Protein AF-A0A969HCV1-F1 (afdb_monomer_lite)

Sequence (116 aa):
MMDELNQHYLGQLQQQFGDAVEISEDFQREWICIPHIFHTPFYCYAYSFGQLLALSLYQQYKEQGRSFAPKLLKILSYGGAASPHHILSEAGINIADPDFWRSGFKVIEGMIDELS

Structure (mmCIF, N/CA/C/O backbone):
data_AF-A0A969HCV1-F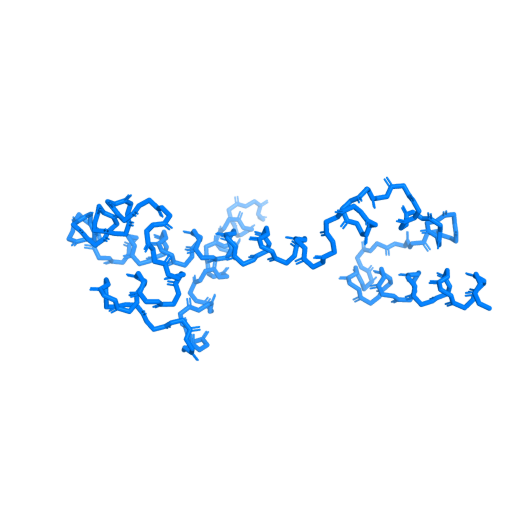1
#
_entry.id   AF-A0A969HCV1-F1
#
loop_
_atom_site.group_PDB
_atom_site.id
_atom_site.type_symbol
_atom_site.label_atom_id
_atom_site.label_alt_id
_atom_site.label_comp_id
_atom_site.label_asym_id
_atom_site.label_entity_id
_atom_site.label_seq_id
_atom_site.pdbx_PDB_ins_code
_atom_site.Cartn_x
_atom_site.Cartn_y
_atom_site.Cartn_z
_atom_site.occupancy
_atom_site.B_iso_or_equiv
_atom_site.auth_seq_id
_atom_site.auth_comp_id
_atom_site.auth_asym_id
_atom_site.auth_atom_id
_atom_site.pdbx_PDB_model_num
ATOM 1 N N . MET A 1 1 ? 17.188 -13.979 -22.558 1.00 79.12 1 MET A N 1
ATOM 2 C CA . MET A 1 1 ? 16.982 -13.978 -21.093 1.00 79.12 1 MET A CA 1
ATOM 3 C C . MET A 1 1 ? 17.172 -12.590 -20.488 1.00 79.12 1 MET A C 1
ATOM 5 O O . MET A 1 1 ? 16.183 -12.041 -20.043 1.00 79.12 1 MET A O 1
ATOM 9 N N . MET A 1 2 ? 18.372 -11.986 -20.473 1.00 89.44 2 MET A N 1
ATOM 10 C CA . MET A 1 2 ? 18.542 -10.646 -19.867 1.00 89.44 2 MET A CA 1
ATOM 11 C C . MET A 1 2 ? 17.818 -9.539 -20.650 1.00 89.44 2 MET A C 1
ATOM 13 O O . MET A 1 2 ? 17.116 -8.739 -20.045 1.00 89.44 2 MET A O 1
ATOM 17 N N . ASP A 1 3 ? 17.911 -9.543 -21.981 1.00 93.56 3 ASP A N 1
ATOM 18 C CA . ASP A 1 3 ? 17.215 -8.552 -22.821 1.00 93.56 3 ASP A CA 1
ATOM 19 C C . ASP A 1 3 ? 15.688 -8.673 -22.726 1.00 93.56 3 ASP A C 1
ATOM 21 O O . ASP A 1 3 ? 14.980 -7.677 -22.670 1.00 93.56 3 ASP A O 1
ATOM 25 N N . GLU A 1 4 ? 15.188 -9.903 -22.615 1.00 96.75 4 GLU A N 1
ATOM 26 C CA . GLU A 1 4 ? 13.765 -10.199 -22.428 1.00 96.75 4 GLU A CA 1
ATOM 27 C C . GLU A 1 4 ? 13.250 -9.668 -21.080 1.00 96.75 4 GLU A C 1
ATOM 29 O O . GLU A 1 4 ? 12.220 -9.004 -21.030 1.00 96.75 4 GLU A O 1
ATOM 34 N N . LEU A 1 5 ? 13.998 -9.880 -19.989 1.00 95.69 5 LEU A N 1
ATOM 35 C CA . LEU A 1 5 ? 13.669 -9.320 -18.672 1.00 95.69 5 LEU A CA 1
ATOM 36 C C . LEU A 1 5 ? 13.690 -7.786 -18.674 1.00 95.69 5 LEU A C 1
ATOM 38 O O . LEU A 1 5 ? 12.788 -7.167 -18.111 1.00 95.69 5 LEU A O 1
ATOM 42 N N . ASN A 1 6 ? 14.680 -7.179 -19.334 1.00 97.38 6 ASN A N 1
ATOM 43 C CA . ASN A 1 6 ? 14.763 -5.726 -19.477 1.00 97.38 6 ASN A CA 1
ATOM 44 C C . ASN A 1 6 ? 13.546 -5.169 -20.226 1.00 97.38 6 ASN A C 1
ATOM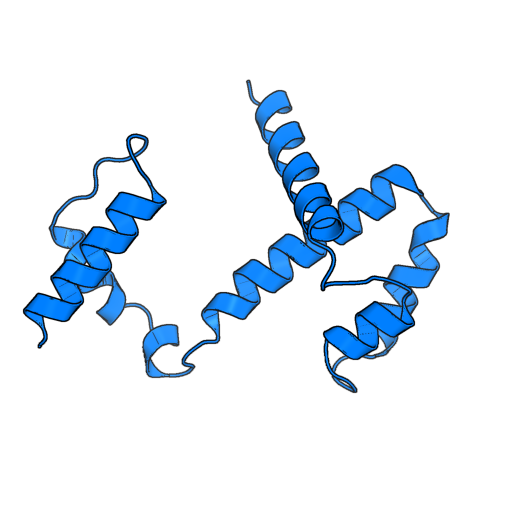 46 O O . ASN A 1 6 ? 12.935 -4.196 -19.783 1.00 97.38 6 ASN A O 1
ATOM 50 N N . GLN A 1 7 ? 13.160 -5.816 -21.328 1.00 97.25 7 GLN A N 1
ATOM 51 C CA . GLN A 1 7 ? 12.000 -5.420 -22.119 1.00 97.25 7 GLN A CA 1
ATOM 52 C C . GLN A 1 7 ? 10.696 -5.572 -21.327 1.00 97.25 7 GLN A C 1
ATOM 54 O O . GLN A 1 7 ? 9.850 -4.679 -21.362 1.00 97.25 7 GLN A O 1
ATOM 59 N N . HIS A 1 8 ? 10.536 -6.666 -20.576 1.00 97.56 8 HIS A N 1
ATOM 60 C CA . HIS A 1 8 ? 9.373 -6.851 -19.710 1.00 97.56 8 HIS A CA 1
ATOM 61 C C . HIS A 1 8 ? 9.288 -5.776 -18.629 1.00 97.56 8 HIS A C 1
ATOM 63 O O . HIS A 1 8 ? 8.216 -5.210 -18.430 1.00 97.56 8 HIS A O 1
ATOM 69 N N . TYR A 1 9 ? 10.398 -5.471 -17.956 1.00 97.31 9 TYR A N 1
ATOM 70 C CA . TYR A 1 9 ? 10.420 -4.451 -16.914 1.00 97.31 9 TYR A CA 1
ATOM 71 C C . TYR A 1 9 ? 10.094 -3.059 -17.470 1.00 97.31 9 TYR A C 1
ATOM 73 O O . TYR A 1 9 ? 9.221 -2.378 -16.935 1.00 97.31 9 TYR A O 1
ATOM 81 N N . LEU A 1 10 ? 10.718 -2.670 -18.589 1.00 97.94 10 LEU A N 1
ATOM 82 C CA . LEU A 1 10 ? 10.424 -1.399 -19.256 1.00 97.94 10 LEU A CA 1
ATOM 83 C C . LEU A 1 10 ? 8.947 -1.304 -19.666 1.00 97.94 10 LEU A C 1
ATOM 85 O O . LEU A 1 10 ? 8.306 -0.285 -19.415 1.00 97.94 10 LEU A O 1
ATOM 89 N N . GLY A 1 11 ? 8.386 -2.379 -20.228 1.00 97.94 11 GLY A N 1
ATOM 90 C CA . GLY A 1 11 ? 6.970 -2.433 -20.592 1.00 97.94 11 GLY A CA 1
ATOM 91 C C . GLY A 1 11 ? 6.033 -2.291 -19.387 1.00 97.94 11 GLY A C 1
ATOM 92 O O . GLY A 1 11 ? 5.003 -1.629 -19.490 1.00 97.94 11 GLY A O 1
ATOM 93 N N . GLN A 1 12 ? 6.392 -2.856 -18.228 1.00 97.31 12 GLN A N 1
ATOM 94 C CA . GLN A 1 12 ? 5.626 -2.671 -16.990 1.00 97.31 12 GLN A CA 1
ATOM 95 C C . GLN A 1 12 ? 5.688 -1.227 -16.479 1.00 97.31 12 GLN A C 1
ATOM 97 O O . GLN A 1 12 ? 4.656 -0.696 -16.075 1.00 97.31 12 GLN A O 1
ATOM 102 N N . LEU A 1 13 ? 6.850 -0.566 -16.544 1.00 97.50 13 LEU A N 1
ATOM 103 C CA . LEU A 1 13 ? 6.963 0.853 -16.185 1.00 97.50 13 LEU A CA 1
ATOM 104 C C . LEU A 1 13 ? 6.097 1.733 -17.093 1.00 97.50 13 LEU A C 1
ATOM 106 O O . LEU A 1 13 ? 5.329 2.557 -16.602 1.00 97.50 13 LEU A O 1
ATOM 110 N N . GLN A 1 14 ? 6.170 1.527 -18.409 1.00 97.81 14 GLN A N 1
ATOM 111 C CA . GLN A 1 14 ? 5.350 2.262 -19.376 1.00 97.81 14 GLN A CA 1
ATOM 112 C C . GLN A 1 14 ? 3.852 2.054 -19.118 1.00 97.81 14 GLN A C 1
ATOM 114 O O . GLN A 1 14 ? 3.082 3.009 -19.135 1.00 97.81 14 GLN A O 1
ATOM 119 N N . GLN A 1 15 ? 3.436 0.824 -18.804 1.00 97.75 15 GLN A N 1
ATOM 120 C CA . GLN A 1 15 ? 2.052 0.536 -18.431 1.00 97.75 15 GLN A CA 1
ATOM 121 C C . GLN A 1 15 ? 1.642 1.230 -17.121 1.00 97.75 15 GLN A C 1
ATOM 123 O O . GLN A 1 15 ? 0.520 1.721 -17.019 1.00 97.75 15 GLN A O 1
ATOM 128 N N . GLN A 1 16 ? 2.523 1.253 -16.117 1.00 96.38 16 GLN A N 1
ATOM 129 C CA . GLN A 1 16 ? 2.248 1.846 -14.808 1.00 96.38 16 GLN A CA 1
ATOM 130 C C . GLN A 1 16 ? 2.072 3.366 -14.884 1.00 96.38 16 GLN A C 1
ATOM 132 O O . GLN A 1 16 ? 1.166 3.903 -14.249 1.00 96.38 16 GLN A O 1
ATOM 137 N N . PHE A 1 17 ? 2.949 4.056 -15.617 1.00 96.88 17 PHE A N 1
ATOM 138 C CA . PHE A 1 17 ? 2.929 5.517 -15.710 1.00 96.88 17 PHE A CA 1
ATOM 139 C C . PHE A 1 17 ? 2.013 6.046 -16.821 1.00 96.88 17 PHE A C 1
ATOM 141 O O . PHE A 1 17 ? 1.573 7.195 -16.744 1.00 96.88 17 PHE A O 1
ATOM 148 N N . GLY A 1 18 ? 1.683 5.220 -17.818 1.00 96.00 18 GLY A N 1
ATOM 149 C CA . GLY A 1 18 ? 0.841 5.613 -18.946 1.00 96.00 18 GLY A CA 1
ATOM 150 C C . GLY A 1 18 ? 1.382 6.858 -19.652 1.00 96.00 18 GLY A C 1
ATOM 151 O O . GLY A 1 18 ? 2.589 7.043 -19.772 1.00 96.00 18 GLY A O 1
ATOM 152 N N . ASP A 1 19 ? 0.481 7.748 -20.067 1.00 96.62 19 ASP A N 1
ATOM 153 C CA . ASP A 1 19 ? 0.843 8.973 -20.793 1.00 96.62 19 ASP A CA 1
ATOM 154 C C . ASP A 1 19 ? 1.341 10.108 -19.878 1.00 96.62 19 ASP A C 1
ATOM 156 O O . ASP A 1 19 ? 1.699 11.184 -20.356 1.00 96.62 19 ASP A O 1
ATOM 160 N N . ALA A 1 20 ? 1.348 9.904 -18.554 1.00 96.75 20 ALA A N 1
ATOM 161 C CA . ALA A 1 20 ? 1.742 10.943 -17.604 1.00 96.75 20 ALA A CA 1
ATOM 162 C C . ALA A 1 20 ? 3.262 11.172 -17.569 1.00 96.75 20 ALA A C 1
ATOM 164 O O . ALA A 1 20 ? 3.705 12.258 -17.193 1.00 96.75 20 ALA A O 1
ATOM 165 N N . VAL A 1 21 ? 4.062 10.160 -17.932 1.00 96.69 21 VAL A N 1
ATOM 166 C CA . VAL A 1 21 ? 5.531 10.214 -17.897 1.00 96.69 21 VAL A CA 1
ATOM 167 C C . VAL A 1 21 ? 6.120 9.453 -19.085 1.00 96.69 21 VAL A C 1
ATOM 169 O O . VAL A 1 21 ? 5.831 8.276 -19.280 1.00 96.69 21 VAL A O 1
ATOM 172 N N . GLU A 1 22 ? 7.014 10.097 -19.838 1.00 96.56 22 GLU A N 1
ATOM 173 C CA . GLU A 1 22 ? 7.826 9.427 -20.858 1.00 96.56 22 GLU A CA 1
ATOM 174 C C . GLU A 1 22 ? 8.976 8.649 -20.193 1.00 96.56 22 GLU A C 1
ATOM 176 O O . GLU A 1 22 ? 9.828 9.228 -19.515 1.00 96.56 22 GLU A O 1
ATOM 181 N N . ILE A 1 23 ? 9.001 7.324 -20.371 1.00 97.31 23 ILE A N 1
ATOM 182 C CA . ILE A 1 23 ? 10.006 6.441 -19.760 1.00 97.31 23 ILE A CA 1
ATOM 183 C C . ILE A 1 23 ? 11.146 6.173 -20.751 1.00 97.31 23 ILE A C 1
ATOM 185 O O . ILE A 1 23 ? 10.945 5.492 -21.758 1.00 97.31 23 ILE A O 1
ATOM 189 N N . SER A 1 24 ? 12.349 6.672 -20.440 1.00 96.44 24 SER A N 1
ATOM 190 C CA . SER A 1 24 ? 13.574 6.406 -21.217 1.00 96.44 24 SER A CA 1
ATOM 191 C C . SER A 1 24 ? 13.962 4.921 -21.187 1.00 96.44 24 SER A C 1
ATOM 193 O O . SER A 1 24 ? 13.813 4.243 -20.168 1.00 96.44 24 SER A O 1
ATOM 195 N N . GLU A 1 25 ? 14.560 4.430 -22.276 1.00 95.38 25 GLU A N 1
ATOM 196 C CA . GLU A 1 25 ? 15.126 3.077 -22.367 1.00 95.38 25 GLU A CA 1
ATOM 197 C C . GLU A 1 25 ? 16.226 2.803 -21.328 1.00 95.38 25 GLU A C 1
ATOM 199 O O . GLU A 1 25 ? 16.500 1.643 -21.010 1.00 95.38 25 GLU A O 1
ATOM 204 N N . ASP A 1 26 ? 16.831 3.844 -20.750 1.00 94.62 26 ASP A N 1
ATOM 205 C CA . ASP A 1 26 ? 17.828 3.709 -19.683 1.00 94.62 26 ASP A CA 1
ATOM 206 C C . ASP A 1 26 ? 17.263 2.993 -18.439 1.00 94.62 26 ASP A C 1
ATOM 208 O O . ASP A 1 26 ? 17.998 2.314 -17.717 1.00 94.62 26 ASP A O 1
ATOM 212 N N . PHE A 1 27 ? 15.944 3.065 -18.215 1.00 96.56 27 PHE A N 1
ATOM 213 C CA . PHE A 1 27 ? 15.270 2.431 -17.076 1.00 96.56 27 PHE A CA 1
ATOM 214 C C . PHE A 1 27 ? 15.052 0.924 -17.240 1.00 96.56 27 PHE A C 1
ATOM 216 O O . PHE A 1 27 ? 14.718 0.242 -16.272 1.00 96.56 27 PHE A O 1
ATOM 223 N N . GLN A 1 28 ? 15.310 0.353 -18.421 1.00 96.94 28 GLN A N 1
ATOM 224 C CA . GLN A 1 28 ? 15.098 -1.078 -18.673 1.00 96.94 28 GLN A CA 1
ATOM 225 C C . GLN A 1 28 ? 15.928 -1.998 -17.753 1.00 96.94 28 GLN A C 1
ATOM 227 O O . GLN A 1 28 ? 15.630 -3.181 -17.626 1.00 96.94 28 GLN A O 1
ATOM 232 N N . ARG A 1 29 ? 16.977 -1.467 -17.104 1.00 96.69 29 ARG A N 1
ATOM 233 C CA . ARG A 1 29 ? 17.866 -2.197 -16.180 1.00 96.69 29 ARG A CA 1
ATOM 234 C C . ARG A 1 29 ? 17.6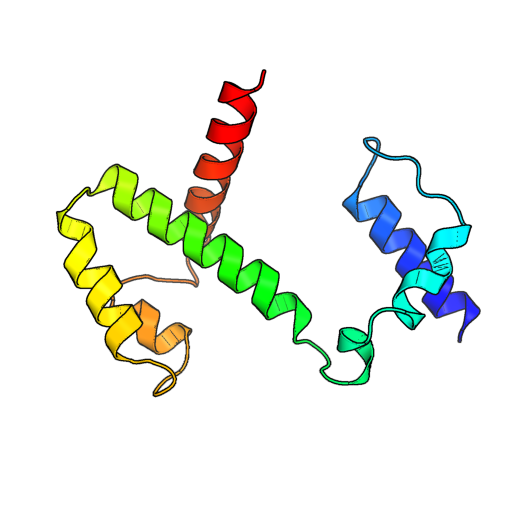95 -1.805 -14.714 1.00 96.69 29 ARG A C 1
ATOM 236 O O . ARG A 1 29 ? 18.419 -2.327 -13.871 1.00 96.69 29 ARG A O 1
ATOM 243 N N . GLU A 1 30 ? 16.763 -0.909 -14.394 1.00 96.06 30 GLU A N 1
ATOM 244 C CA . GLU A 1 30 ? 16.562 -0.416 -13.025 1.00 96.06 30 GLU A CA 1
ATOM 245 C C . GLU A 1 30 ? 16.287 -1.562 -12.041 1.00 96.06 30 GLU A C 1
ATOM 247 O O . GLU A 1 30 ? 16.815 -1.550 -10.931 1.00 96.06 30 GLU A O 1
ATOM 252 N N . TRP A 1 31 ? 15.559 -2.599 -12.469 1.00 95.12 31 TRP A N 1
ATOM 253 C CA . TRP A 1 31 ? 15.259 -3.784 -11.658 1.00 95.12 31 TRP A CA 1
ATOM 254 C C . TRP A 1 31 ? 16.499 -4.465 -11.060 1.00 95.12 31 TRP A C 1
ATOM 256 O O . TRP A 1 31 ? 16.416 -5.031 -9.973 1.00 95.12 31 TRP A O 1
ATOM 266 N N . ILE A 1 32 ? 17.659 -4.370 -11.720 1.00 95.00 32 ILE A N 1
ATOM 267 C CA . ILE A 1 32 ? 18.935 -4.921 -11.233 1.00 95.00 32 ILE A CA 1
ATOM 268 C C . ILE A 1 32 ? 19.396 -4.193 -9.964 1.00 95.00 32 ILE A C 1
ATOM 270 O O . ILE A 1 32 ? 20.003 -4.791 -9.078 1.00 95.00 32 ILE A O 1
ATOM 274 N N . CYS A 1 33 ? 19.076 -2.907 -9.855 1.00 94.19 33 CYS A N 1
ATOM 275 C CA . CYS A 1 33 ? 19.445 -2.064 -8.727 1.00 94.19 33 CYS A CA 1
ATOM 276 C C . CYS A 1 33 ? 18.476 -2.185 -7.543 1.00 94.19 33 CYS A C 1
ATOM 278 O O . CYS A 1 33 ? 18.731 -1.563 -6.515 1.00 94.19 33 CYS A O 1
ATOM 280 N N . ILE A 1 34 ? 17.384 -2.956 -7.654 1.00 95.31 34 ILE A N 1
ATOM 281 C CA . ILE A 1 34 ? 16.369 -3.106 -6.602 1.00 95.31 34 ILE A CA 1
ATOM 282 C C . ILE A 1 34 ? 16.680 -4.361 -5.769 1.00 95.31 34 ILE A C 1
ATOM 284 O O . ILE A 1 34 ? 16.327 -5.474 -6.170 1.00 95.31 34 ILE A O 1
ATOM 288 N N . PRO A 1 35 ? 17.270 -4.237 -4.562 1.00 95.62 35 PRO A N 1
ATOM 289 C CA . PRO A 1 35 ? 17.754 -5.402 -3.817 1.00 95.62 35 PRO A CA 1
ATOM 290 C C . PRO A 1 35 ? 16.618 -6.334 -3.374 1.00 95.62 35 PRO A C 1
ATOM 292 O O . PRO A 1 35 ? 16.802 -7.547 -3.288 1.00 95.62 35 PRO A O 1
ATOM 295 N N . HIS A 1 36 ? 15.425 -5.778 -3.137 1.00 96.44 36 HIS A N 1
ATOM 296 C CA . HIS A 1 36 ? 14.237 -6.528 -2.726 1.00 96.44 36 HIS A CA 1
ATOM 297 C C . HIS A 1 36 ? 13.757 -7.538 -3.779 1.00 96.44 36 HIS A C 1
ATOM 299 O O . HIS A 1 36 ? 13.122 -8.523 -3.419 1.00 96.44 36 HIS A O 1
ATOM 305 N N . ILE A 1 37 ? 14.084 -7.354 -5.064 1.00 94.38 37 ILE A N 1
ATOM 306 C CA . ILE A 1 37 ? 13.739 -8.338 -6.102 1.00 94.38 37 ILE A CA 1
ATOM 307 C C . ILE A 1 37 ? 14.533 -9.638 -5.901 1.00 94.38 37 ILE A C 1
ATOM 309 O O . ILE A 1 37 ? 14.006 -10.725 -6.127 1.00 94.38 37 ILE A O 1
ATOM 313 N N . PHE A 1 38 ? 15.777 -9.536 -5.428 1.00 94.62 38 PHE A N 1
ATOM 314 C CA . PHE A 1 38 ? 16.703 -10.666 -5.342 1.00 94.62 38 PHE A CA 1
ATOM 315 C C . PHE A 1 38 ? 16.823 -11.245 -3.935 1.00 94.62 38 PHE A C 1
ATOM 317 O O . PHE A 1 38 ? 16.856 -12.461 -3.763 1.00 94.62 38 PHE A O 1
ATOM 324 N N . HIS A 1 39 ? 16.926 -10.386 -2.921 1.00 95.69 39 HIS A N 1
ATOM 325 C CA . HIS A 1 39 ? 17.216 -10.814 -1.553 1.00 95.69 39 HIS A CA 1
ATOM 326 C C . HIS A 1 39 ? 15.958 -11.159 -0.758 1.00 95.69 39 HIS A C 1
ATOM 328 O O . HIS A 1 39 ? 16.017 -11.983 0.151 1.00 95.69 39 HIS A O 1
ATOM 334 N N . THR A 1 40 ? 14.825 -10.542 -1.093 1.00 95.75 40 THR A N 1
ATOM 335 C CA . THR A 1 40 ? 13.550 -10.714 -0.386 1.00 95.75 40 THR A CA 1
ATOM 336 C C . THR A 1 40 ? 12.385 -10.759 -1.381 1.00 95.75 40 THR A C 1
ATOM 338 O O . THR A 1 40 ? 11.513 -9.886 -1.369 1.00 95.75 40 THR A O 1
ATOM 341 N N . PRO A 1 41 ? 12.351 -11.773 -2.268 1.00 93.00 41 PRO A N 1
ATOM 342 C CA . PRO A 1 41 ? 11.359 -11.845 -3.335 1.00 93.00 41 PRO A CA 1
ATOM 343 C C . PRO A 1 41 ? 9.931 -11.760 -2.779 1.00 93.00 41 PRO A C 1
ATOM 345 O O . PRO A 1 41 ? 9.631 -12.285 -1.707 1.00 93.00 41 PRO A O 1
ATOM 348 N N . PHE A 1 42 ? 9.052 -11.085 -3.523 1.00 92.69 42 PHE A N 1
ATOM 349 C CA . PHE A 1 42 ? 7.653 -10.786 -3.168 1.00 92.69 42 PHE A CA 1
ATOM 350 C C . PHE A 1 42 ? 7.434 -9.824 -1.990 1.00 92.69 42 PHE A C 1
ATOM 352 O O . PHE A 1 42 ? 6.292 -9.458 -1.716 1.00 92.69 42 PHE A O 1
ATOM 359 N N . TYR A 1 43 ? 8.489 -9.333 -1.336 1.00 93.94 43 TYR A N 1
ATOM 360 C CA . TYR A 1 43 ? 8.345 -8.396 -0.221 1.00 93.94 43 TYR A CA 1
ATOM 361 C C . TYR A 1 43 ? 7.779 -7.031 -0.641 1.00 93.94 43 TYR A C 1
ATOM 363 O O . TYR A 1 43 ? 7.014 -6.436 0.113 1.00 93.94 43 TYR A O 1
ATOM 371 N N . CYS A 1 44 ? 8.075 -6.552 -1.856 1.00 93.88 44 CYS A N 1
ATOM 372 C CA . CYS A 1 44 ? 7.607 -5.238 -2.318 1.00 93.88 44 CYS A CA 1
ATOM 373 C C . CYS A 1 44 ? 6.076 -5.081 -2.263 1.00 93.88 44 CYS A C 1
ATOM 375 O O . CYS A 1 44 ? 5.587 -3.994 -1.963 1.00 93.88 44 CYS A O 1
ATOM 377 N N . TYR A 1 45 ? 5.319 -6.165 -2.474 1.00 94.12 45 TYR A N 1
ATOM 378 C CA . TYR A 1 45 ? 3.857 -6.156 -2.360 1.00 94.12 45 TYR A CA 1
ATOM 379 C C . TYR A 1 45 ? 3.378 -5.725 -0.965 1.00 94.12 45 TYR A C 1
ATOM 381 O O . TYR A 1 45 ? 2.361 -5.042 -0.845 1.00 94.12 45 TYR A O 1
ATOM 389 N N . ALA A 1 46 ? 4.119 -6.081 0.091 1.00 95.00 46 ALA A N 1
ATOM 390 C CA . ALA A 1 46 ? 3.753 -5.747 1.462 1.00 95.00 46 ALA A CA 1
ATOM 391 C C . ALA A 1 46 ? 3.706 -4.228 1.701 1.00 95.00 46 ALA A C 1
ATOM 393 O O . ALA A 1 46 ? 2.896 -3.778 2.511 1.00 95.00 46 ALA A O 1
ATOM 394 N N . TYR A 1 47 ? 4.502 -3.435 0.970 1.00 95.88 47 TYR A N 1
ATOM 395 C CA . TYR A 1 47 ? 4.429 -1.973 1.031 1.00 95.88 47 TYR A CA 1
ATOM 396 C C . TYR A 1 47 ? 3.106 -1.455 0.472 1.00 95.88 47 TYR A C 1
ATOM 398 O O . TYR A 1 47 ? 2.399 -0.727 1.167 1.00 95.88 47 TYR A O 1
ATOM 406 N N . SER A 1 48 ? 2.733 -1.871 -0.742 1.00 94.94 48 SER A N 1
ATOM 407 C CA . SER A 1 48 ? 1.472 -1.456 -1.368 1.00 94.94 48 SER A CA 1
ATOM 408 C C . SER A 1 48 ? 0.262 -1.918 -0.556 1.00 94.94 48 SER A C 1
ATOM 410 O O . SER A 1 48 ? -0.647 -1.131 -0.297 1.00 94.94 48 SER A O 1
ATOM 412 N N . PHE A 1 49 ? 0.276 -3.170 -0.087 1.00 95.50 49 PHE A N 1
ATOM 413 C CA . PHE A 1 49 ? -0.757 -3.706 0.797 1.00 95.50 49 PHE A CA 1
ATOM 414 C C . PHE A 1 49 ? -0.855 -2.907 2.101 1.00 95.50 49 PHE A C 1
ATOM 416 O O . PHE A 1 49 ? -1.942 -2.476 2.481 1.00 95.50 49 PHE A O 1
ATOM 423 N N . GLY A 1 50 ? 0.272 -2.682 2.782 1.00 96.06 50 GLY A N 1
ATOM 424 C CA . GLY A 1 50 ? 0.315 -1.977 4.061 1.00 96.06 50 GLY A CA 1
ATOM 425 C C . GLY A 1 50 ? -0.137 -0.523 3.949 1.00 96.06 50 GLY A C 1
ATOM 426 O O . GLY A 1 50 ? -0.911 -0.056 4.784 1.00 96.06 50 GLY A O 1
ATOM 427 N N . GLN A 1 51 ? 0.285 0.180 2.896 1.00 97.12 51 GLN A N 1
ATOM 428 C CA . GLN A 1 51 ? -0.124 1.559 2.647 1.00 97.12 51 GLN A CA 1
ATOM 429 C C . GLN A 1 51 ? -1.623 1.657 2.359 1.00 97.12 51 GLN A C 1
ATOM 431 O O . GLN A 1 51 ? -2.314 2.458 2.989 1.00 97.12 51 GLN A O 1
ATOM 436 N N . LEU A 1 52 ? -2.150 0.820 1.459 1.00 96.88 52 LEU A N 1
ATOM 437 C CA . LEU A 1 52 ? -3.576 0.847 1.140 1.00 96.88 52 LEU A CA 1
ATOM 438 C C . LEU A 1 52 ? -4.429 0.416 2.342 1.00 96.88 52 LEU A C 1
ATOM 440 O O . LEU A 1 52 ? -5.515 0.958 2.555 1.00 96.88 52 LEU A O 1
ATOM 444 N N . LEU A 1 53 ? -3.918 -0.497 3.174 1.00 97.38 53 LEU A N 1
ATOM 445 C CA . LEU A 1 53 ? -4.567 -0.901 4.418 1.00 97.38 53 LEU A CA 1
ATOM 446 C C . LEU A 1 53 ? -4.640 0.286 5.380 1.00 97.38 53 LEU A C 1
ATOM 448 O O . LEU A 1 53 ? -5.719 0.594 5.877 1.00 97.38 53 LEU A O 1
ATOM 452 N N . ALA A 1 54 ? -3.527 0.987 5.602 1.00 97.06 54 ALA A N 1
ATOM 453 C CA . ALA A 1 54 ? -3.483 2.161 6.469 1.00 97.06 54 ALA A CA 1
ATOM 454 C C . ALA A 1 54 ? -4.456 3.258 6.006 1.00 97.06 54 ALA A C 1
ATOM 456 O O . ALA A 1 54 ? -5.203 3.793 6.824 1.00 97.06 54 ALA A O 1
ATOM 457 N N . LEU A 1 55 ? -4.506 3.542 4.700 1.00 97.88 55 LEU A N 1
ATOM 458 C CA . LEU A 1 55 ? -5.439 4.515 4.124 1.00 97.88 55 LEU A CA 1
ATOM 459 C C . LEU A 1 55 ? -6.901 4.089 4.298 1.00 97.88 55 LEU A C 1
ATOM 461 O O . LEU A 1 55 ? -7.733 4.902 4.692 1.00 97.88 55 LEU A O 1
ATOM 465 N N . SER A 1 56 ? -7.214 2.812 4.080 1.00 97.50 56 SER A N 1
ATOM 466 C CA . SER A 1 56 ? -8.577 2.282 4.239 1.00 97.50 56 SER A CA 1
ATOM 467 C C . SER A 1 56 ? -9.032 2.304 5.706 1.00 97.50 56 SER A C 1
ATOM 469 O O . SER A 1 56 ? -10.167 2.667 6.016 1.00 97.50 56 SER A O 1
ATOM 471 N N . LEU A 1 57 ? -8.135 1.986 6.648 1.00 97.12 57 LEU A N 1
ATOM 472 C CA . LEU A 1 57 ? -8.399 2.124 8.086 1.00 97.12 57 LEU A CA 1
ATOM 473 C C . LEU A 1 57 ? -8.585 3.595 8.483 1.00 97.12 57 LEU A C 1
ATOM 475 O O . LEU A 1 57 ? -9.460 3.914 9.288 1.00 97.12 57 LEU A O 1
ATOM 479 N N . TYR A 1 58 ? -7.789 4.498 7.909 1.00 97.00 58 TYR A N 1
ATOM 480 C CA . TYR A 1 58 ? -7.925 5.932 8.140 1.00 97.00 58 TYR A CA 1
ATOM 481 C C . TYR A 1 58 ? -9.255 6.477 7.606 1.00 97.00 58 TYR A C 1
ATOM 483 O O . TYR A 1 58 ? -9.910 7.260 8.294 1.00 97.00 58 TYR A O 1
ATOM 491 N N . GLN A 1 59 ? -9.709 6.015 6.439 1.00 96.94 59 GLN A N 1
ATOM 492 C CA . GLN A 1 59 ? -11.028 6.368 5.918 1.00 96.94 59 GLN A CA 1
ATOM 493 C C . GLN A 1 59 ? -12.149 5.915 6.866 1.00 96.94 59 GLN A C 1
ATOM 495 O O . GLN A 1 59 ? -13.026 6.714 7.194 1.00 96.94 59 GLN A O 1
ATOM 500 N N . GLN A 1 60 ? -12.082 4.690 7.403 1.00 95.50 60 GLN A N 1
ATOM 501 C CA . GLN A 1 60 ? -13.043 4.242 8.423 1.00 95.50 60 GLN A CA 1
ATOM 502 C C . GLN A 1 60 ? -13.010 5.115 9.680 1.00 95.50 60 GLN A C 1
ATOM 504 O O . GLN A 1 60 ? -14.059 5.414 10.248 1.00 95.50 60 GLN A O 1
ATOM 509 N N . TYR A 1 61 ? -11.826 5.556 10.111 1.00 96.50 61 TYR A N 1
ATOM 510 C CA . TYR A 1 61 ? -11.711 6.506 11.213 1.00 96.50 61 TYR A CA 1
ATOM 511 C C . TYR A 1 61 ? -12.372 7.855 10.890 1.00 96.50 61 TYR A C 1
ATOM 513 O O . TYR A 1 61 ? -13.064 8.397 11.749 1.00 96.50 61 TYR A O 1
ATOM 521 N N . LYS A 1 62 ? -12.219 8.393 9.672 1.00 95.38 62 LYS A N 1
ATOM 522 C CA . LYS A 1 62 ? -12.901 9.637 9.264 1.00 95.38 62 LYS A CA 1
ATOM 523 C C . LYS A 1 62 ? -14.426 9.505 9.331 1.00 95.38 62 LYS A C 1
ATOM 525 O O . LYS A 1 62 ? -15.093 10.457 9.723 1.00 95.38 62 LYS A O 1
ATOM 530 N N . GLU A 1 63 ? -14.967 8.338 8.988 1.00 94.75 63 GLU A N 1
ATOM 531 C CA . GLU A 1 63 ? -16.412 8.069 8.974 1.00 94.75 63 GLU A CA 1
ATOM 532 C C . GLU A 1 63 ? -16.988 7.787 10.371 1.00 94.75 63 GLU A C 1
ATOM 534 O O . GLU A 1 63 ? -18.059 8.276 10.723 1.00 94.75 63 GLU A O 1
ATOM 539 N N . GLN A 1 64 ? -16.281 7.000 11.182 1.00 95.75 64 GLN A N 1
ATOM 540 C CA . GLN A 1 64 ? -16.759 6.507 12.483 1.00 95.75 64 GLN A CA 1
ATOM 541 C C . GLN A 1 64 ? -16.271 7.363 13.667 1.00 95.75 64 GLN A C 1
ATOM 543 O O . GLN A 1 64 ? -16.754 7.235 14.800 1.00 95.75 64 GLN A O 1
ATOM 548 N N . GLY A 1 65 ? -15.274 8.218 13.438 1.00 95.38 65 GLY A N 1
ATOM 549 C CA . GLY A 1 65 ? -14.619 9.029 14.454 1.00 95.38 65 GLY A CA 1
ATOM 550 C C . GLY A 1 65 ? -13.999 8.188 15.572 1.00 95.38 65 GLY A C 1
ATOM 551 O O . GLY A 1 65 ? -13.437 7.111 15.364 1.00 95.38 65 GLY A O 1
ATOM 552 N N . ARG A 1 66 ? -14.125 8.669 16.815 1.00 95.69 66 ARG A N 1
ATOM 553 C CA . ARG A 1 66 ? -13.507 8.039 17.998 1.00 95.69 66 ARG A CA 1
ATOM 554 C C . ARG A 1 66 ? -13.975 6.606 18.265 1.00 95.69 66 ARG A C 1
ATOM 556 O O . ARG A 1 66 ? -13.256 5.866 18.931 1.00 95.69 66 ARG A O 1
ATOM 563 N N . SER A 1 67 ? -15.134 6.204 17.741 1.00 95.69 67 SER A N 1
ATOM 564 C CA . SER A 1 67 ? -15.644 4.837 17.901 1.00 95.69 67 SER A CA 1
ATOM 565 C C . SER A 1 67 ? -14.780 3.781 17.193 1.00 95.69 67 SER A C 1
ATOM 567 O O . SER A 1 67 ? -14.817 2.614 17.572 1.00 95.69 67 SER A O 1
ATOM 569 N N . PHE A 1 68 ? -13.927 4.189 16.244 1.00 96.69 68 PHE A N 1
ATOM 570 C CA . PHE A 1 68 ? -12.976 3.306 15.567 1.00 96.69 68 PHE A CA 1
ATOM 571 C C . PHE A 1 68 ? -11.717 2.998 16.398 1.00 96.69 68 PHE A C 1
ATOM 573 O O . PHE A 1 68 ? -11.067 1.974 16.185 1.00 96.69 68 PHE A O 1
ATOM 580 N N . ALA A 1 69 ? -11.357 3.844 17.370 1.00 95.44 69 ALA A N 1
ATOM 581 C CA . ALA A 1 69 ? -10.105 3.701 18.120 1.00 95.44 69 ALA A CA 1
ATOM 582 C C . ALA A 1 69 ? -9.932 2.326 18.809 1.00 95.44 69 ALA A C 1
ATOM 584 O O . ALA A 1 69 ? -8.848 1.751 18.691 1.00 95.44 69 ALA A O 1
ATOM 585 N N . PRO A 1 70 ? -10.961 1.729 19.451 1.00 96.12 70 PRO A N 1
ATOM 586 C CA . PRO A 1 70 ? -10.851 0.380 20.010 1.00 96.12 70 PRO A CA 1
ATOM 587 C C . PRO A 1 70 ? -10.510 -0.687 18.962 1.00 96.12 70 PRO A C 1
ATOM 589 O O . PRO A 1 70 ? -9.770 -1.622 19.259 1.00 96.12 70 PRO A O 1
ATOM 592 N N . LYS A 1 71 ? -11.006 -0.535 17.725 1.00 95.88 71 LYS A N 1
ATOM 593 C CA . LYS A 1 71 ? -10.725 -1.457 16.619 1.00 95.88 71 LYS A CA 1
ATOM 594 C C . LYS A 1 71 ? -9.249 -1.394 16.217 1.00 95.88 71 LYS A C 1
ATOM 596 O O . LYS A 1 71 ? -8.596 -2.431 16.126 1.00 95.88 71 LYS A O 1
ATOM 601 N N . LEU A 1 72 ? -8.708 -0.185 16.054 1.00 96.69 72 LEU A N 1
ATOM 602 C CA . LEU A 1 72 ? -7.288 0.015 15.757 1.00 96.69 72 LEU A CA 1
ATOM 603 C C . LEU A 1 72 ? -6.389 -0.519 16.882 1.00 96.69 72 LEU A C 1
ATOM 605 O O . LEU A 1 72 ? -5.406 -1.204 16.610 1.00 96.69 72 LEU A O 1
ATOM 609 N N . LEU A 1 73 ? -6.747 -0.265 18.144 1.00 96.81 73 LEU A N 1
ATOM 610 C CA . LEU A 1 73 ? -6.009 -0.794 19.294 1.00 96.81 73 LEU A CA 1
ATOM 611 C C . LEU A 1 73 ? -6.041 -2.326 19.342 1.00 96.81 73 LEU A C 1
ATOM 613 O O . LEU A 1 73 ? -5.007 -2.931 19.620 1.00 96.81 73 LEU A O 1
ATOM 617 N N . LYS A 1 74 ? -7.179 -2.960 19.009 1.00 96.44 74 LYS A N 1
ATOM 618 C CA . LYS A 1 74 ? -7.259 -4.424 18.883 1.00 96.44 74 LYS A CA 1
ATOM 619 C C . LYS A 1 74 ? -6.249 -4.921 17.851 1.00 96.44 74 LYS A C 1
ATOM 621 O O . LYS A 1 74 ? -5.450 -5.782 18.191 1.00 96.44 74 LYS A O 1
ATOM 626 N N . ILE A 1 75 ? -6.216 -4.343 16.649 1.00 97.00 75 ILE A N 1
ATOM 627 C CA . ILE A 1 75 ? -5.251 -4.715 15.595 1.00 97.00 75 ILE A CA 1
ATOM 628 C C . ILE A 1 75 ? -3.806 -4.600 16.096 1.00 97.00 75 ILE A C 1
ATOM 630 O O . ILE A 1 75 ? -3.046 -5.561 16.005 1.00 97.00 75 ILE A O 1
ATOM 634 N N . LEU A 1 76 ? -3.435 -3.449 16.665 1.00 96.94 76 LEU A N 1
ATOM 635 C CA . LEU A 1 76 ? -2.067 -3.190 17.126 1.00 96.94 76 LEU A CA 1
ATOM 636 C C . LEU A 1 76 ? -1.641 -4.130 18.261 1.00 96.94 76 LEU A C 1
ATOM 638 O O . LEU A 1 76 ? -0.474 -4.510 18.337 1.00 96.94 76 LEU A O 1
ATOM 642 N N . SER A 1 77 ? -2.582 -4.543 19.114 1.00 97.25 77 SER A N 1
ATOM 643 C CA . SER A 1 77 ? -2.300 -5.424 20.252 1.00 97.25 77 SER A CA 1
ATOM 644 C C . SER A 1 77 ? -1.813 -6.826 19.857 1.00 97.25 77 SER A C 1
ATOM 646 O O . SER A 1 77 ? -1.142 -7.472 20.659 1.00 97.25 77 SER A O 1
ATOM 648 N N . TYR A 1 78 ? -2.085 -7.288 18.628 1.00 97.12 78 TYR A N 1
ATOM 649 C CA . TYR A 1 78 ? -1.590 -8.581 18.138 1.00 97.12 78 TYR A CA 1
ATOM 650 C C . TYR A 1 78 ? -0.087 -8.585 17.833 1.00 97.12 78 TYR A C 1
ATOM 652 O O . TYR A 1 78 ? 0.519 -9.658 17.810 1.00 97.12 78 TYR A O 1
ATOM 660 N N . GLY A 1 79 ? 0.524 -7.428 17.548 1.00 93.81 79 GLY A N 1
ATOM 661 C CA . GLY A 1 79 ? 1.879 -7.381 16.998 1.00 93.81 79 GLY A CA 1
ATOM 662 C C . GLY A 1 79 ? 2.013 -8.293 15.768 1.00 93.81 79 GLY A C 1
ATOM 663 O O . GLY A 1 79 ? 1.306 -8.114 14.782 1.00 93.81 79 GLY A O 1
ATOM 664 N N . GLY A 1 80 ? 2.898 -9.293 15.846 1.00 92.56 80 GLY A N 1
ATOM 665 C CA . GLY A 1 80 ? 3.093 -10.322 14.812 1.00 92.56 80 GLY A CA 1
ATOM 666 C C . GLY A 1 80 ? 2.536 -11.707 15.166 1.00 92.56 80 GLY A C 1
ATOM 667 O O . GLY A 1 80 ? 2.946 -12.692 14.561 1.00 92.56 80 GLY A O 1
ATOM 668 N N . ALA A 1 81 ? 1.659 -11.817 16.170 1.00 95.75 81 ALA A N 1
ATOM 669 C CA . ALA A 1 81 ? 1.228 -13.107 16.720 1.00 95.75 81 ALA A CA 1
ATOM 670 C C . ALA A 1 81 ? 0.289 -13.915 15.801 1.00 95.75 81 ALA A C 1
ATOM 672 O O . ALA A 1 81 ? 0.061 -15.097 16.052 1.00 95.75 81 ALA A O 1
ATOM 673 N N . ALA A 1 82 ? -0.274 -13.297 14.760 1.00 96.12 82 ALA A N 1
ATOM 674 C CA . ALA A 1 82 ? -1.200 -13.939 13.832 1.00 96.12 82 ALA A CA 1
ATOM 675 C C . ALA A 1 82 ? -1.100 -13.348 12.417 1.00 96.12 82 ALA A C 1
ATOM 677 O O . ALA A 1 82 ? -0.447 -12.330 12.190 1.00 96.12 82 ALA A O 1
ATOM 678 N N . SER A 1 83 ? -1.759 -13.993 11.450 1.00 95.06 83 SER A N 1
ATOM 679 C CA . SER A 1 83 ? -1.778 -13.514 10.067 1.00 95.06 83 SER A CA 1
ATOM 680 C C . SER A 1 83 ? -2.574 -12.206 9.930 1.00 95.06 83 SER A C 1
ATOM 682 O O . SER A 1 83 ? -3.572 -12.026 10.636 1.00 95.06 83 SER A O 1
ATOM 684 N N . PRO A 1 84 ? -2.218 -11.318 8.979 1.00 93.94 84 PRO A N 1
ATOM 685 C CA . PRO A 1 84 ? -2.958 -10.076 8.744 1.00 93.94 84 PRO A CA 1
ATOM 686 C C . PRO A 1 84 ? -4.457 -10.300 8.513 1.00 93.94 84 PRO A C 1
ATOM 688 O O . PRO A 1 84 ? -5.282 -9.582 9.069 1.00 93.94 84 PRO A O 1
ATOM 691 N N . HIS A 1 85 ? -4.817 -11.344 7.757 1.00 95.06 85 HIS A N 1
ATOM 692 C CA . HIS A 1 85 ? -6.213 -11.712 7.520 1.00 95.06 85 HIS A CA 1
ATOM 693 C C . HIS A 1 85 ? -6.957 -12.023 8.825 1.00 95.06 85 HIS A C 1
ATOM 695 O O . HIS A 1 85 ? -8.057 -11.524 9.043 1.00 95.06 85 HIS A O 1
ATOM 701 N N . HIS A 1 86 ? -6.359 -12.829 9.708 1.00 96.62 86 HIS A N 1
ATOM 702 C CA . HIS A 1 86 ? -6.980 -13.181 10.982 1.00 96.62 86 HIS A CA 1
ATOM 703 C C . HIS A 1 86 ? -7.127 -11.958 11.895 1.00 96.62 86 HIS A C 1
ATOM 705 O O . HIS A 1 86 ? -8.217 -11.712 12.402 1.00 96.62 86 HIS A O 1
ATOM 711 N N . ILE A 1 87 ? -6.065 -11.158 12.044 1.00 97.31 87 ILE A N 1
ATOM 712 C CA . ILE A 1 87 ? -6.066 -9.952 12.890 1.00 97.31 87 ILE A CA 1
ATOM 713 C C . ILE A 1 87 ? -7.163 -8.974 12.449 1.00 97.31 87 ILE A C 1
ATOM 715 O O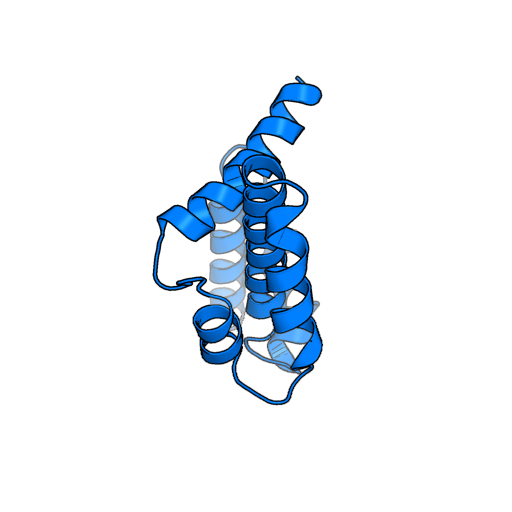 . ILE A 1 87 ? -7.918 -8.457 13.274 1.00 97.31 87 ILE A O 1
ATOM 719 N N . LEU A 1 88 ? -7.269 -8.725 11.142 1.00 96.06 88 LEU A N 1
ATOM 720 C CA . LEU A 1 88 ? -8.252 -7.794 10.589 1.00 96.06 88 LEU A CA 1
ATOM 721 C C . LEU A 1 88 ? -9.676 -8.350 10.695 1.00 96.06 88 LEU A C 1
ATOM 723 O O . LEU A 1 88 ? -10.577 -7.619 11.105 1.00 96.06 88 LEU A O 1
ATOM 727 N N . SER A 1 89 ? -9.875 -9.646 10.441 1.00 96.12 89 SER A N 1
ATOM 728 C CA . SER A 1 89 ? -11.170 -10.308 10.636 1.00 96.12 89 SER A CA 1
ATOM 729 C C . SER A 1 89 ? -11.640 -10.221 12.090 1.00 96.12 89 SER A C 1
ATOM 731 O O . SER A 1 89 ? -12.802 -9.919 12.346 1.00 96.12 89 SER A O 1
ATOM 733 N N . GLU A 1 90 ? -10.740 -10.421 13.053 1.00 95.75 90 GLU A N 1
ATOM 734 C CA . GLU A 1 90 ? -11.020 -10.275 14.485 1.00 95.75 90 GLU A CA 1
ATOM 735 C C . GLU A 1 90 ? -11.402 -8.840 14.865 1.00 95.75 90 GLU A C 1
ATOM 737 O 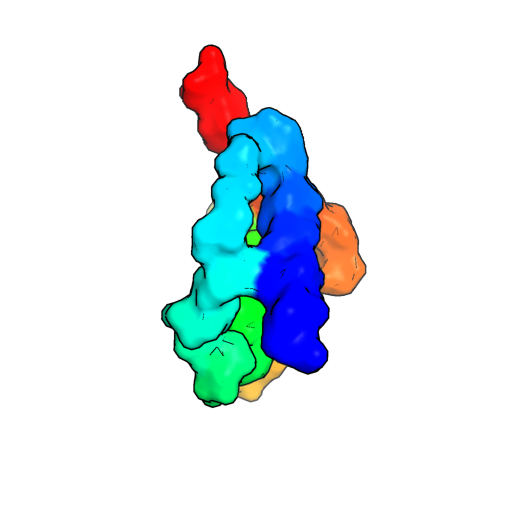O . GLU A 1 90 ? -12.203 -8.607 15.773 1.00 95.75 90 GLU A O 1
ATOM 742 N N . ALA A 1 91 ? -10.859 -7.857 14.156 1.00 94.62 91 ALA A N 1
ATOM 743 C CA . ALA A 1 91 ? -11.251 -6.461 14.264 1.00 94.62 91 ALA A CA 1
ATOM 744 C C . ALA A 1 91 ? -12.538 -6.136 13.471 1.00 94.62 91 ALA A C 1
ATOM 746 O O . ALA A 1 91 ? -12.945 -4.979 13.401 1.00 94.62 91 ALA A O 1
ATOM 747 N N . GLY A 1 92 ? -13.208 -7.125 12.872 1.00 93.94 92 GLY A N 1
ATOM 748 C CA . GLY A 1 92 ? -14.406 -6.919 12.059 1.00 93.94 92 GLY A CA 1
ATOM 749 C C . GLY A 1 92 ? -14.115 -6.137 10.777 1.00 93.94 92 GLY A C 1
ATOM 750 O O . GLY A 1 92 ? -14.870 -5.227 10.430 1.00 93.94 92 GLY A O 1
ATOM 751 N N . ILE A 1 93 ? -12.982 -6.414 10.129 1.00 95.31 93 ILE A N 1
ATOM 752 C CA . ILE A 1 93 ? -12.590 -5.880 8.820 1.00 95.31 93 ILE A CA 1
ATOM 753 C C . ILE A 1 93 ? -12.425 -7.052 7.857 1.00 95.31 93 ILE A C 1
ATOM 755 O O . ILE A 1 93 ? -11.614 -7.949 8.084 1.00 95.31 93 ILE A O 1
ATOM 759 N N . ASN A 1 94 ? -13.178 -7.021 6.760 1.00 94.75 94 ASN A N 1
ATOM 760 C CA . ASN A 1 94 ? -13.071 -8.004 5.694 1.00 94.75 94 ASN A CA 1
ATOM 761 C C . ASN A 1 94 ? -12.148 -7.484 4.585 1.00 94.75 94 ASN A C 1
ATOM 763 O O . ASN A 1 94 ? -12.554 -6.656 3.778 1.00 94.75 94 ASN A O 1
ATOM 767 N N . ILE A 1 95 ? -10.920 -7.996 4.518 1.00 93.94 95 ILE A N 1
ATOM 768 C CA . ILE A 1 95 ? -9.965 -7.616 3.464 1.00 93.94 95 ILE A CA 1
ATOM 769 C C . ILE 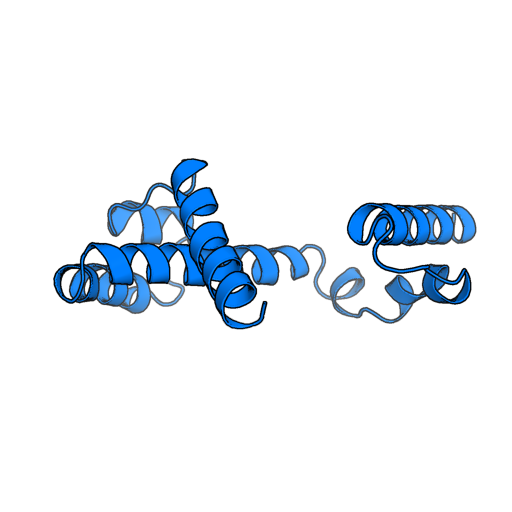A 1 95 ? -10.219 -8.292 2.112 1.00 93.94 95 ILE A C 1
ATOM 771 O O . ILE A 1 95 ? -9.567 -7.942 1.131 1.00 93.94 95 ILE A O 1
ATOM 775 N N . ALA A 1 96 ? -11.138 -9.256 2.040 1.00 94.31 96 ALA A N 1
ATOM 776 C CA . ALA A 1 96 ? -11.583 -9.813 0.765 1.00 94.31 96 ALA A CA 1
ATOM 777 C C . ALA A 1 96 ? -12.646 -8.930 0.088 1.00 94.31 96 ALA A C 1
ATOM 779 O O . ALA A 1 96 ? -12.996 -9.184 -1.061 1.00 94.31 96 ALA A O 1
ATOM 780 N N . ASP A 1 97 ? -13.159 -7.910 0.785 1.00 95.69 97 ASP A N 1
ATOM 781 C CA . ASP A 1 97 ? -14.121 -6.958 0.243 1.00 95.69 97 ASP A CA 1
ATOM 782 C C . ASP A 1 97 ? -13.410 -5.871 -0.586 1.00 95.69 97 ASP A C 1
ATOM 784 O O . ASP A 1 97 ? -12.626 -5.090 -0.039 1.00 95.69 97 ASP A O 1
ATOM 788 N N . PRO A 1 98 ? -13.670 -5.763 -1.901 1.00 95.75 98 PRO A N 1
ATOM 789 C CA . PRO A 1 98 ? -13.095 -4.702 -2.717 1.00 95.75 98 PRO A CA 1
ATOM 790 C C . PRO A 1 98 ? -13.539 -3.294 -2.290 1.00 95.75 98 PRO A C 1
ATOM 792 O O . PRO A 1 98 ? -12.789 -2.342 -2.508 1.00 95.75 98 PRO A O 1
ATOM 795 N N . ASP A 1 99 ? -14.720 -3.136 -1.677 1.00 95.50 99 ASP A N 1
ATOM 796 C CA . ASP A 1 99 ? -15.194 -1.830 -1.201 1.00 95.50 99 ASP A CA 1
ATOM 797 C C . ASP A 1 99 ? -14.349 -1.291 -0.047 1.00 95.50 99 ASP A C 1
ATOM 799 O O . ASP A 1 99 ? -14.114 -0.081 0.035 1.00 95.50 99 ASP A O 1
ATOM 803 N N . PHE A 1 100 ? -13.805 -2.182 0.789 1.00 95.56 100 PHE A N 1
ATOM 804 C CA . PHE A 1 100 ? -12.850 -1.802 1.825 1.00 95.56 100 PHE A CA 1
ATOM 805 C C . PHE A 1 100 ? -11.641 -1.089 1.213 1.00 95.56 100 PHE A C 1
ATOM 807 O O . PHE A 1 100 ? -11.294 0.011 1.636 1.00 95.56 100 PHE A O 1
ATOM 814 N N . TRP A 1 101 ? -11.051 -1.664 0.167 1.00 96.62 101 TRP A N 1
ATOM 815 C CA . TRP A 1 101 ? -9.884 -1.090 -0.503 1.00 96.62 101 TRP A CA 1
ATOM 816 C C . TRP A 1 101 ? -10.223 0.166 -1.309 1.00 96.62 101 TRP A C 1
ATOM 818 O O . TRP A 1 101 ? -9.453 1.126 -1.307 1.00 96.62 101 TRP A O 1
ATOM 828 N N . ARG A 1 102 ? -11.407 0.203 -1.940 1.00 96.06 102 ARG A N 1
ATOM 829 C CA . ARG A 1 102 ? -11.919 1.407 -2.617 1.00 96.06 102 ARG A CA 1
ATOM 830 C C . ARG A 1 102 ? -12.039 2.599 -1.673 1.00 96.06 102 ARG A C 1
ATOM 832 O O . ARG A 1 102 ? -11.800 3.726 -2.093 1.00 96.06 102 ARG A O 1
ATOM 839 N N . SER A 1 103 ? -12.354 2.366 -0.399 1.00 94.62 103 SER A N 1
ATOM 840 C CA . SER A 1 103 ? -12.410 3.440 0.596 1.00 94.62 103 SER A CA 1
ATOM 841 C C . SER A 1 103 ? -11.052 4.128 0.806 1.00 94.62 103 SER A C 1
ATOM 843 O O . SER A 1 103 ? -11.009 5.346 0.958 1.00 94.62 103 SER A O 1
ATOM 845 N N . GLY A 1 104 ? -9.939 3.390 0.727 1.00 96.00 104 GLY A N 1
ATOM 846 C CA . GLY A 1 104 ? -8.594 3.959 0.832 1.00 96.00 104 GLY A CA 1
ATOM 847 C C . GLY A 1 104 ? -8.253 4.921 -0.309 1.00 96.00 104 GLY A C 1
ATOM 848 O O . GLY A 1 104 ? -7.624 5.949 -0.066 1.00 96.00 104 GLY A O 1
ATOM 849 N N . PHE A 1 105 ? -8.716 4.646 -1.533 1.00 96.44 105 PHE A N 1
ATOM 850 C CA . PHE A 1 105 ? -8.500 5.543 -2.675 1.00 96.44 105 PHE A CA 1
ATOM 851 C C . PHE A 1 105 ? -9.215 6.888 -2.515 1.00 96.44 105 PHE A C 1
ATOM 853 O O . PHE A 1 105 ? -8.637 7.904 -2.884 1.00 96.44 105 PHE A O 1
ATOM 860 N N . LYS A 1 106 ? -10.381 6.936 -1.853 1.00 95.50 106 LYS A N 1
ATOM 861 C CA . LYS A 1 106 ? -11.086 8.204 -1.566 1.00 95.50 106 LYS A CA 1
ATOM 862 C C . LYS A 1 106 ? -10.248 9.186 -0.747 1.00 95.50 106 LYS A C 1
ATOM 864 O O . LYS A 1 106 ? -10.421 10.396 -0.854 1.00 95.50 106 LYS A O 1
ATOM 869 N N . VAL A 1 107 ? -9.350 8.674 0.100 1.00 95.94 107 VAL A N 1
ATOM 870 C CA . VAL A 1 107 ? -8.418 9.517 0.860 1.00 95.94 107 VAL A CA 1
ATOM 871 C C . VAL A 1 107 ? -7.426 10.190 -0.083 1.00 95.94 107 VAL A C 1
ATOM 873 O O . VAL A 1 107 ? -7.176 11.381 0.061 1.00 95.94 107 VAL A O 1
ATOM 876 N N . ILE A 1 108 ? -6.886 9.436 -1.043 1.00 95.62 108 ILE A N 1
ATOM 877 C CA . ILE A 1 108 ? -5.941 9.947 -2.042 1.00 95.62 108 ILE A CA 1
ATOM 878 C C . ILE A 1 108 ? -6.641 10.947 -2.967 1.00 95.62 108 ILE A C 1
ATOM 880 O O . ILE A 1 108 ? -6.103 12.024 -3.188 1.00 95.62 108 ILE A O 1
ATOM 884 N N . GLU A 1 109 ? -7.842 10.623 -3.454 1.00 95.75 109 GLU A N 1
ATOM 885 C CA . GLU A 1 109 ? -8.661 11.525 -4.278 1.00 95.75 109 GLU A CA 1
ATOM 886 C C . GLU A 1 109 ? -8.870 12.871 -3.575 1.00 95.75 109 GLU A C 1
ATOM 888 O O . GLU A 1 109 ? -8.541 13.910 -4.136 1.00 95.75 109 GLU A O 1
ATOM 893 N N . GLY A 1 110 ? -9.281 12.859 -2.302 1.00 95.38 110 GLY A N 1
ATOM 894 C CA . GLY A 1 110 ? -9.450 14.097 -1.538 1.00 95.38 110 GLY A CA 1
ATOM 895 C C . GLY A 1 110 ? -8.156 14.904 -1.363 1.00 95.38 110 GLY A C 1
ATOM 896 O O . GLY A 1 110 ? -8.195 16.128 -1.400 1.00 95.38 110 GLY A O 1
ATOM 897 N N . MET A 1 111 ? -7.002 14.244 -1.210 1.00 95.06 111 MET A N 1
ATOM 898 C CA . MET A 1 111 ? -5.704 14.937 -1.148 1.00 95.06 111 MET A CA 1
ATOM 899 C C . MET A 1 111 ? -5.326 15.590 -2.484 1.00 95.06 111 MET A C 1
ATOM 901 O O . MET A 1 111 ? -4.687 16.638 -2.486 1.00 95.06 111 MET A O 1
ATOM 905 N N . ILE A 1 112 ? -5.695 14.978 -3.613 1.00 95.69 112 ILE A N 1
ATOM 906 C CA . ILE A 1 112 ? -5.473 15.543 -4.952 1.00 95.69 112 ILE A CA 1
ATOM 907 C C . ILE A 1 112 ? -6.391 16.751 -5.178 1.00 95.69 112 ILE A C 1
ATOM 909 O O . ILE A 1 112 ? -5.930 17.778 -5.678 1.00 95.69 112 ILE A O 1
ATOM 913 N N . ASP A 1 113 ? -7.656 16.653 -4.765 1.00 96.44 113 ASP A N 1
ATOM 914 C CA . ASP A 1 113 ? -8.634 17.740 -4.883 1.00 96.44 113 ASP A CA 1
ATOM 915 C C . ASP A 1 113 ? -8.211 18.989 -4.090 1.00 96.44 113 ASP A C 1
ATOM 917 O O . ASP A 1 113 ? -8.448 20.106 -4.533 1.00 96.44 113 ASP A O 1
ATOM 921 N N . GLU A 1 114 ? -7.547 18.828 -2.939 1.00 94.94 114 GLU A N 1
ATOM 922 C CA . GLU A 1 114 ? -7.021 19.951 -2.140 1.00 94.94 114 GLU A CA 1
ATOM 923 C C . GLU A 1 114 ? -5.845 20.693 -2.805 1.00 94.94 114 GLU A C 1
ATOM 925 O O . GLU A 1 114 ? -5.540 21.827 -2.430 1.00 94.94 114 GLU A O 1
ATOM 930 N N . LEU A 1 115 ? -5.163 20.055 -3.759 1.00 91.19 115 LEU A N 1
ATOM 931 C CA . LEU A 1 115 ? -4.003 20.608 -4.468 1.00 91.19 115 LEU A CA 1
ATOM 932 C C . LEU A 1 115 ? -4.350 21.189 -5.847 1.00 91.19 115 LEU A C 1
ATOM 934 O O . LEU A 1 115 ? -3.489 21.831 -6.454 1.00 91.19 115 LEU A O 1
ATOM 938 N N . SER A 1 116 ? -5.563 20.928 -6.338 1.00 76.88 116 SER A N 1
ATOM 939 C CA . SER A 1 116 ? -6.059 21.350 -7.655 1.00 76.88 116 SER A CA 1
ATOM 940 C C . SER A 1 116 ? -6.742 22.715 -7.588 1.00 76.88 116 SER A C 1
ATOM 942 O O . SER A 1 116 ? -6.556 23.503 -8.543 1.00 76.88 116 SER A O 1
#

Secondary structure (DSSP, 8-state):
-HHHHHHHHHHHHHHHHGGGS---GGGGGGGGG-HHHHHSTTTHHHHHHHHHHHHHHHHHHHHHGGGGHHHHHHHHHTTTSS-HHHHHHHTT--TT-HHHHHHHHHHHHHHHHTT-

Foldseek 3Di:
DLVVQLVVVQVVVCVVCPPVDDDDSVCSCVVVVDVCVPPPNPVVVVVVVVLLLVLLLVLVCVVVPPVSVVLVVQLVVCPPVDDPCVSCVVSVHHPVDVVSSVSSVVSVVVVVVVVD

Radius of gyration: 18.54 Å; chains: 1; bounding box: 36×35×43 Å

pLDDT: mean 95.49, std 2.7, range [76.88, 97.94]